Protein AF-A0A529R3E2-F1 (afdb_monomer_lite)

pLDDT: mean 78.69, std 9.57, range [49.88, 87.0]

Foldseek 3Di:
DDPPDPVSVQVVCCVVVVHGVVVVCVVVVD

Radius of gyration: 9.91 Å; chains: 1; bounding box: 28×18×14 Å

Sequence (30 aa):
VGYGSASTFSTAFSRHVGQPPGRYAKATAH

Secondary structure (DSSP, 8-state):
----SHHHHHHHHHHHHSS-HHHHHHHH--

Structure (mmCIF, N/CA/C/O backbone):
data_AF-A0A529R3E2-F1
#
_entry.id   AF-A0A529R3E2-F1
#
loop_
_atom_site.group_P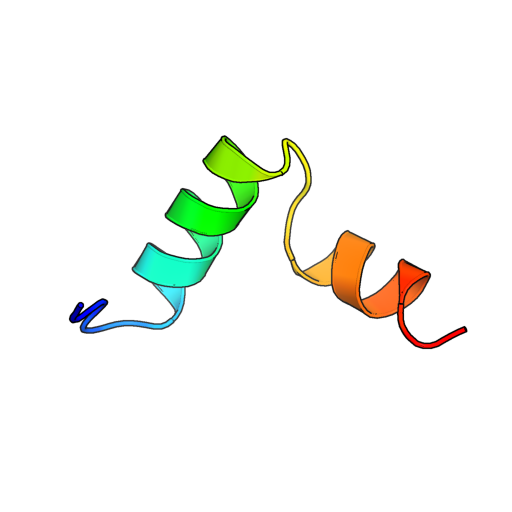DB
_atom_site.id
_atom_site.type_symbol
_atom_site.label_atom_id
_atom_site.label_alt_id
_atom_site.label_comp_id
_atom_site.label_asym_id
_atom_site.label_entity_id
_atom_site.label_seq_id
_atom_site.pdbx_PDB_ins_code
_atom_site.Cartn_x
_atom_site.Cartn_y
_atom_site.Cartn_z
_atom_site.occupancy
_atom_site.B_iso_or_equiv
_atom_site.auth_seq_id
_atom_site.auth_comp_id
_atom_site.auth_asym_id
_atom_site.auth_atom_id
_atom_site.pdbx_PDB_model_num
ATOM 1 N N . VAL A 1 1 ? -5.614 -16.686 8.689 1.00 53.06 1 VAL A N 1
ATOM 2 C CA . VAL A 1 1 ? -4.869 -15.684 7.890 1.00 53.06 1 VAL A CA 1
ATOM 3 C C . VAL A 1 1 ? -5.418 -15.765 6.476 1.00 53.06 1 VAL A C 1
ATOM 5 O O . VAL A 1 1 ? -5.328 -16.815 5.864 1.00 53.06 1 VAL A O 1
ATOM 8 N N . GLY A 1 2 ? -6.159 -14.753 6.036 1.00 57.84 2 GLY A N 1
ATOM 9 C CA . GLY A 1 2 ? -6.987 -14.846 4.833 1.00 57.84 2 GLY A CA 1
ATOM 10 C C . GLY A 1 2 ? -7.262 -13.456 4.298 1.00 57.84 2 GLY A C 1
ATOM 11 O O . GLY A 1 2 ? -8.309 -12.878 4.563 1.00 57.84 2 GLY A O 1
ATOM 12 N N . TYR A 1 3 ? -6.287 -12.884 3.602 1.00 66.62 3 TYR A N 1
ATOM 13 C CA . TYR A 1 3 ? -6.496 -11.641 2.875 1.00 66.62 3 TYR A CA 1
ATOM 14 C C . TYR A 1 3 ? -7.042 -12.026 1.506 1.00 66.62 3 TYR A C 1
ATOM 16 O O . TYR A 1 3 ? -6.283 -12.356 0.604 1.00 66.62 3 TYR A O 1
ATOM 24 N N . GLY A 1 4 ? -8.370 -12.042 1.379 1.00 70.81 4 GLY A N 1
ATOM 25 C CA . GLY A 1 4 ? -9.089 -12.460 0.169 1.00 70.81 4 GLY A CA 1
ATOM 26 C C . GLY A 1 4 ? -8.836 -11.595 -1.072 1.00 70.81 4 GLY A C 1
ATOM 27 O O . GLY A 1 4 ? -9.512 -11.773 -2.077 1.00 70.81 4 GLY A O 1
ATOM 28 N N . SER A 1 5 ? -7.894 -10.649 -1.019 1.00 74.75 5 SER A N 1
ATOM 29 C CA . SER A 1 5 ? -7.486 -9.858 -2.173 1.00 74.75 5 SER A CA 1
ATOM 30 C C . SER A 1 5 ? -6.101 -9.225 -1.991 1.00 74.75 5 SER A C 1
ATOM 32 O O . SER A 1 5 ? -5.721 -8.808 -0.890 1.00 74.75 5 SER A O 1
ATOM 34 N N . ALA A 1 6 ? -5.369 -9.088 -3.102 1.00 80.00 6 ALA A N 1
ATOM 35 C CA . ALA A 1 6 ? -4.060 -8.432 -3.164 1.00 80.00 6 ALA A CA 1
ATOM 36 C C . ALA A 1 6 ? -4.116 -6.954 -2.731 1.00 80.00 6 ALA A C 1
ATOM 38 O O . ALA A 1 6 ? -3.149 -6.422 -2.179 1.00 80.00 6 ALA A O 1
ATOM 39 N N . SER A 1 7 ? -5.262 -6.294 -2.924 1.00 80.44 7 SER A N 1
ATOM 40 C CA . SER A 1 7 ? -5.489 -4.914 -2.488 1.00 80.44 7 SER A CA 1
ATOM 41 C C . SER A 1 7 ? -5.512 -4.799 -0.962 1.00 80.44 7 SER A C 1
ATOM 43 O O . SER A 1 7 ? -4.864 -3.917 -0.407 1.00 80.44 7 SER A O 1
ATOM 45 N N . THR A 1 8 ? -6.175 -5.731 -0.266 1.00 84.62 8 THR A 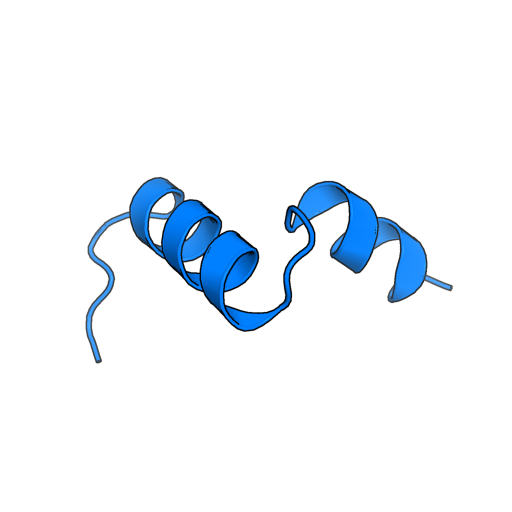N 1
ATOM 46 C CA . THR A 1 8 ? -6.206 -5.760 1.206 1.00 84.62 8 THR A CA 1
ATOM 47 C C . THR A 1 8 ? -4.819 -6.023 1.776 1.00 84.62 8 THR A C 1
ATOM 49 O O . THR A 1 8 ? -4.407 -5.346 2.717 1.00 84.62 8 THR A O 1
ATOM 52 N N . PHE A 1 9 ? -4.073 -6.950 1.168 1.00 83.56 9 PHE A N 1
ATOM 53 C CA . PHE A 1 9 ? -2.678 -7.185 1.529 1.00 83.56 9 PHE A CA 1
ATOM 54 C C . PHE A 1 9 ? -1.826 -5.929 1.317 1.00 83.56 9 PHE A C 1
ATOM 56 O O . PHE A 1 9 ? -1.090 -5.541 2.216 1.00 83.56 9 PHE A O 1
ATOM 63 N N . SER A 1 10 ? -1.973 -5.238 0.182 1.00 83.19 10 SER A N 1
ATOM 64 C CA . SER A 1 10 ? -1.213 -4.015 -0.110 1.00 83.19 10 SER A CA 1
ATOM 65 C C . SER A 1 10 ? -1.505 -2.892 0.886 1.00 83.19 10 SER A C 1
ATOM 67 O O . SER A 1 10 ? -0.575 -2.229 1.348 1.00 83.19 10 SER A O 1
ATOM 69 N N . THR A 1 11 ? -2.769 -2.689 1.267 1.00 83.38 11 THR A N 1
ATOM 70 C CA . THR A 1 11 ? -3.148 -1.691 2.279 1.00 83.38 11 THR A CA 1
ATOM 71 C C . THR A 1 11 ? -2.640 -2.072 3.670 1.00 83.38 11 THR A C 1
ATOM 73 O O . THR A 1 11 ? -2.098 -1.219 4.374 1.00 83.38 11 THR A O 1
ATOM 76 N N . ALA A 1 12 ? -2.770 -3.341 4.067 1.00 87.00 12 ALA A N 1
ATOM 77 C CA . ALA A 1 12 ? -2.290 -3.830 5.357 1.00 87.00 12 ALA A CA 1
ATOM 78 C C . ALA A 1 12 ? -0.758 -3.760 5.457 1.00 87.00 12 ALA A C 1
ATOM 80 O O . ALA A 1 12 ? -0.233 -3.241 6.438 1.00 87.00 12 ALA A O 1
ATOM 81 N N . PHE A 1 13 ? -0.044 -4.192 4.415 1.00 84.38 13 PHE A N 1
ATOM 82 C CA . PHE A 1 13 ? 1.411 -4.100 4.309 1.00 84.38 13 PHE A CA 1
ATOM 83 C C . PHE A 1 13 ? 1.884 -2.647 4.387 1.00 84.38 13 PHE A C 1
ATOM 85 O O . PHE A 1 13 ? 2.777 -2.335 5.166 1.00 84.38 13 PHE A O 1
ATOM 92 N N . SER A 1 14 ? 1.237 -1.738 3.651 1.00 86.06 14 SER A N 1
ATOM 93 C CA . SER A 1 14 ? 1.590 -0.313 3.678 1.00 86.06 14 SER A CA 1
ATOM 94 C C . SER A 1 14 ? 1.382 0.310 5.061 1.00 86.06 14 SER A C 1
ATOM 96 O O . SER A 1 14 ? 2.191 1.132 5.477 1.00 86.06 14 SER A O 1
ATOM 98 N N . ARG A 1 15 ? 0.337 -0.093 5.800 1.00 86.19 15 ARG A N 1
ATOM 99 C CA . ARG A 1 15 ? 0.128 0.328 7.198 1.00 86.19 15 ARG A CA 1
ATOM 100 C C . ARG A 1 15 ? 1.139 -0.288 8.165 1.00 86.19 15 ARG A C 1
ATOM 102 O O . ARG A 1 15 ? 1.518 0.369 9.124 1.00 86.19 15 ARG A O 1
ATOM 109 N N . HIS A 1 16 ? 1.543 -1.534 7.933 1.00 85.75 16 HIS A N 1
ATOM 110 C CA . HIS A 1 16 ? 2.436 -2.273 8.824 1.00 85.75 16 HIS A CA 1
ATOM 111 C C . HIS A 1 16 ? 3.908 -1.870 8.657 1.00 85.75 16 HIS A C 1
ATOM 113 O O . HIS A 1 16 ? 4.615 -1.697 9.641 1.00 85.75 16 HIS A 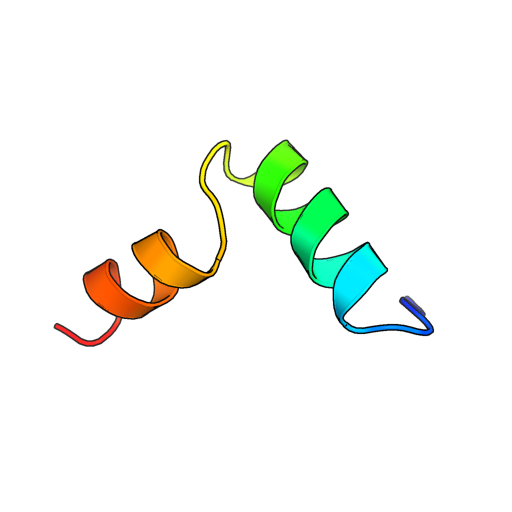O 1
ATOM 119 N N . VAL A 1 17 ? 4.359 -1.692 7.413 1.00 86.62 17 VAL A N 1
ATOM 120 C CA . VAL A 1 17 ? 5.746 -1.350 7.053 1.00 86.62 17 VAL A CA 1
ATOM 121 C C . VAL A 1 17 ? 5.935 0.164 6.891 1.00 86.62 17 VAL A C 1
ATOM 123 O O . VAL A 1 17 ? 7.058 0.657 6.876 1.00 86.62 17 VAL A O 1
ATOM 126 N N . GLY A 1 18 ? 4.845 0.926 6.758 1.00 86.19 18 GLY A N 1
ATOM 127 C CA . GLY A 1 18 ? 4.878 2.376 6.533 1.00 86.19 18 GLY A CA 1
ATOM 128 C C . GLY A 1 18 ? 5.250 2.780 5.102 1.00 86.19 18 GLY A C 1
ATOM 129 O O . GLY A 1 18 ? 5.340 3.968 4.801 1.00 86.19 18 GLY A O 1
ATOM 130 N N . GLN A 1 19 ? 5.454 1.813 4.201 1.00 82.56 19 GLN A N 1
ATOM 131 C CA . GLN A 1 19 ? 5.867 2.052 2.822 1.00 82.56 19 GLN A CA 1
ATOM 132 C C . GLN A 1 19 ? 5.085 1.148 1.851 1.00 82.56 19 GLN A C 1
ATOM 134 O O . GLN A 1 19 ? 4.973 -0.053 2.104 1.00 82.56 19 GLN A O 1
ATOM 139 N N . PRO A 1 20 ? 4.572 1.673 0.716 1.00 82.56 20 PRO A N 1
ATOM 140 C CA . PRO A 1 20 ? 3.931 0.867 -0.314 1.00 82.56 20 PRO A CA 1
ATOM 141 C C . PRO A 1 20 ? 4.798 -0.293 -0.822 1.00 82.56 20 PRO A C 1
ATOM 143 O O . PRO A 1 20 ? 6.010 -0.122 -1.018 1.00 82.56 20 PRO A O 1
ATOM 146 N N . PRO A 1 21 ? 4.166 -1.439 -1.139 1.00 78.81 21 PRO A N 1
ATOM 147 C CA . PRO A 1 21 ? 4.857 -2.664 -1.531 1.00 78.81 21 PRO A CA 1
ATOM 148 C C . PRO A 1 21 ? 5.725 -2.492 -2.783 1.00 78.81 21 PRO A C 1
ATOM 150 O O . PRO A 1 21 ? 6.772 -3.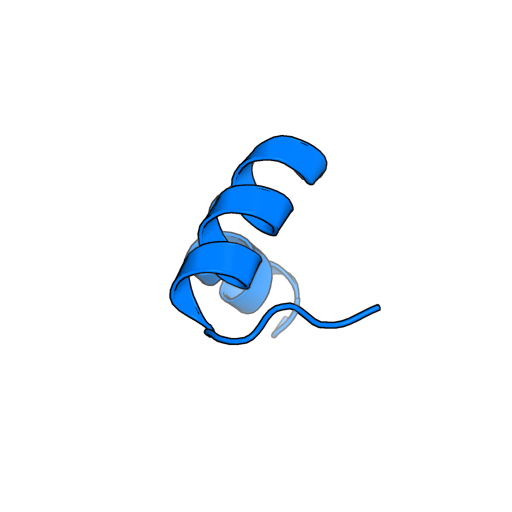117 -2.872 1.00 78.81 21 PRO A O 1
ATOM 153 N N . GLY A 1 22 ? 5.379 -1.590 -3.710 1.00 83.88 22 GLY A N 1
ATOM 154 C CA . GLY A 1 22 ? 6.197 -1.329 -4.904 1.00 83.88 22 GLY A CA 1
ATOM 155 C C . GLY A 1 22 ? 7.585 -0.745 -4.600 1.00 83.88 22 GLY A C 1
ATOM 156 O O . GLY A 1 22 ? 8.559 -1.088 -5.26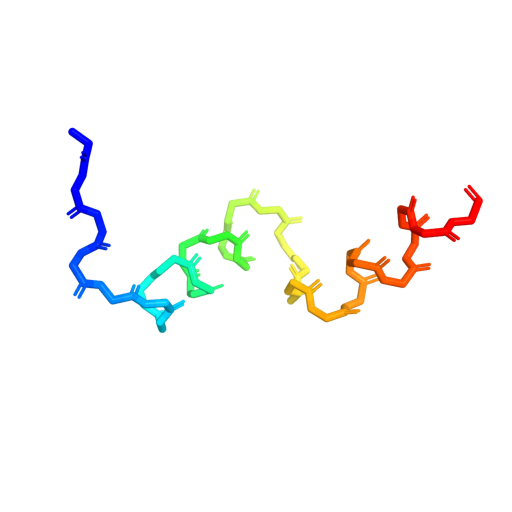6 1.00 83.88 22 GLY A O 1
ATOM 157 N N . ARG A 1 23 ? 7.711 0.098 -3.563 1.00 82.69 23 ARG A N 1
ATOM 158 C CA . ARG A 1 23 ? 9.010 0.667 -3.157 1.00 82.69 23 ARG A CA 1
ATOM 159 C C . ARG A 1 23 ? 9.820 -0.339 -2.333 1.00 82.69 23 ARG A C 1
ATOM 161 O O . ARG A 1 23 ? 11.035 -0.388 -2.474 1.00 82.69 23 ARG A O 1
ATOM 168 N N . TYR A 1 24 ? 9.138 -1.172 -1.542 1.00 80.81 24 TYR A N 1
ATOM 169 C CA . TYR A 1 24 ? 9.751 -2.284 -0.809 1.00 80.81 24 TYR A CA 1
ATOM 170 C C . TYR A 1 24 ? 10.273 -3.379 -1.752 1.00 80.81 24 TYR A C 1
ATOM 172 O O . TYR A 1 24 ? 11.404 -3.829 -1.605 1.00 80.81 24 TYR A O 1
ATOM 180 N N . ALA A 1 25 ? 9.504 -3.749 -2.779 1.00 81.81 25 ALA A N 1
ATOM 181 C CA . ALA A 1 25 ? 9.928 -4.700 -3.806 1.00 81.81 25 ALA A CA 1
ATOM 182 C C . ALA A 1 25 ? 11.184 -4.212 -4.544 1.00 81.81 25 ALA A C 1
ATOM 184 O O . ALA A 1 25 ? 12.107 -4.983 -4.764 1.00 81.81 25 ALA A O 1
ATOM 185 N N . LYS A 1 26 ? 11.273 -2.911 -4.854 1.00 82.94 26 LYS A N 1
ATOM 186 C CA . LYS A 1 26 ? 12.482 -2.333 -5.462 1.00 82.94 26 LYS A CA 1
ATOM 187 C C . LYS A 1 26 ? 13.695 -2.313 -4.527 1.00 82.94 26 LYS A C 1
ATOM 189 O O . LYS A 1 26 ? 14.811 -2.457 -5.005 1.00 82.94 26 LYS A O 1
ATOM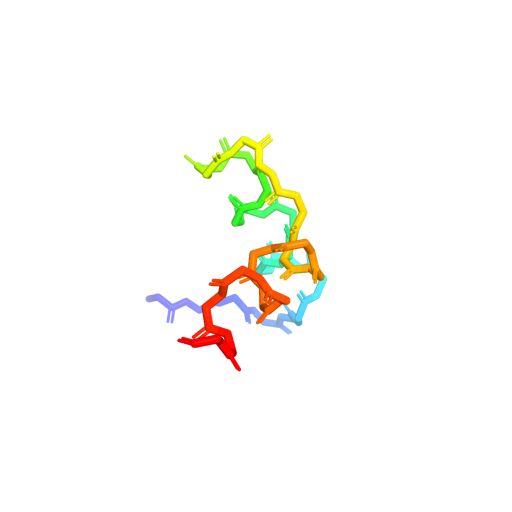 194 N N . ALA A 1 27 ? 13.482 -2.096 -3.230 1.00 79.88 27 ALA A N 1
ATOM 195 C CA . ALA A 1 27 ? 14.551 -2.077 -2.231 1.00 79.88 27 ALA A CA 1
ATOM 196 C C . ALA A 1 27 ? 15.062 -3.484 -1.873 1.00 79.88 27 ALA A C 1
ATOM 198 O O . ALA A 1 27 ? 16.212 -3.625 -1.484 1.00 79.88 27 ALA A O 1
ATOM 199 N N . THR A 1 28 ? 14.210 -4.506 -1.994 1.00 76.12 28 THR A N 1
ATOM 200 C CA . THR A 1 28 ? 14.547 -5.914 -1.706 1.00 76.12 28 THR A CA 1
ATOM 201 C C . THR A 1 28 ? 15.035 -6.692 -2.925 1.00 76.12 28 THR A C 1
ATOM 203 O O . THR A 1 28 ? 15.646 -7.740 -2.762 1.00 76.12 28 THR A O 1
ATOM 206 N N . ALA A 1 29 ? 14.791 -6.196 -4.139 1.00 78.19 29 ALA A N 1
ATOM 207 C CA . ALA A 1 29 ? 15.292 -6.786 -5.382 1.00 78.19 29 ALA A CA 1
ATOM 208 C C . ALA A 1 29 ? 16.763 -6.431 -5.688 1.00 78.19 29 ALA A C 1
ATOM 210 O O . ALA A 1 29 ? 17.189 -6.582 -6.834 1.00 78.19 29 ALA A O 1
ATOM 211 N N . HIS A 1 30 ? 17.499 -5.910 -4.704 1.00 49.88 30 HIS A N 1
ATOM 212 C CA . HIS A 1 30 ? 18.854 -5.391 -4.851 1.00 49.88 30 HIS A CA 1
ATOM 213 C C . HIS A 1 30 ? 19.892 -6.238 -4.122 1.00 49.88 30 HIS A C 1
ATOM 215 O O . HIS A 1 30 ? 19.528 -6.859 -3.098 1.00 49.88 30 HIS A O 1
#